Protein AF-A0A6J2YDY5-F1 (afdb_monomer_lite)

Sequence (127 aa):
MYTFRRIFCILPSILVIVFIGYIQGQGPLCKVNSEYKCNSTELQCPDTKPENSEGCKCYCLPGYWRDNCGNCVKECPCPPGKVWRQSNACLDQCKHEVCHLYVYRGCFCPIIQCWNGTTCILRNNTS

pLDDT: mean 76.48, std 16.67, range [42.25, 93.56]

Radius of gyration: 26.75 Å; chains: 1; bounding box: 49×34×92 Å

Structure (mmCIF, N/CA/C/O backbone):
data_AF-A0A6J2YDY5-F1
#
_entry.id   AF-A0A6J2YDY5-F1
#
loop_
_atom_site.group_PDB
_atom_site.id
_atom_site.type_symbol
_atom_site.label_atom_id
_atom_site.label_alt_id
_atom_site.label_comp_id
_atom_site.label_asym_id
_atom_site.label_entity_id
_atom_site.label_seq_id
_atom_site.pdbx_PDB_ins_code
_atom_site.Cartn_x
_atom_site.Cartn_y
_atom_site.Cartn_z
_atom_site.occupancy
_atom_site.B_iso_or_equiv
_atom_site.auth_seq_id
_atom_site.auth_comp_id
_atom_site.auth_asym_id
_atom_site.auth_atom_id
_atom_site.pdbx_PDB_model_num
ATOM 1 N N . MET A 1 1 ? -31.239 -16.149 68.374 1.00 42.72 1 MET A N 1
ATOM 2 C CA . MET A 1 1 ? -31.469 -16.601 66.981 1.00 42.72 1 MET A CA 1
ATOM 3 C C . MET A 1 1 ? -31.955 -15.430 66.120 1.00 42.72 1 MET A C 1
ATOM 5 O O . MET A 1 1 ? -33.141 -15.345 65.856 1.00 42.72 1 MET A O 1
ATOM 9 N N . TYR A 1 2 ? -31.086 -14.489 65.721 1.00 43.38 2 TYR A N 1
ATOM 10 C CA . TYR A 1 2 ? -31.513 -13.318 64.918 1.00 43.38 2 TYR A CA 1
ATOM 11 C C . TYR A 1 2 ? -30.445 -12.777 63.948 1.00 43.38 2 TYR A C 1
ATOM 13 O O . TYR A 1 2 ? -30.495 -11.621 63.551 1.00 43.38 2 TYR A O 1
ATOM 21 N N . THR A 1 3 ? -29.479 -13.596 63.527 1.00 43.28 3 THR A N 1
ATOM 22 C CA . THR A 1 3 ? -28.310 -13.085 62.780 1.00 43.28 3 THR A CA 1
ATOM 23 C C . THR A 1 3 ? -28.014 -13.774 61.451 1.00 43.28 3 THR A C 1
ATOM 25 O O . THR A 1 3 ? -27.128 -13.323 60.741 1.00 43.28 3 THR A O 1
ATOM 28 N N . PHE A 1 4 ? -28.780 -14.791 61.040 1.00 43.88 4 PHE A N 1
ATOM 29 C CA . PHE A 1 4 ? -28.533 -15.496 59.767 1.00 43.88 4 PHE A CA 1
ATOM 30 C C . PHE A 1 4 ? -29.491 -15.131 58.623 1.00 43.88 4 PHE A C 1
ATOM 32 O O . PHE A 1 4 ? -29.214 -15.420 57.463 1.00 43.88 4 PHE A O 1
ATOM 39 N N . ARG A 1 5 ? -30.609 -14.453 58.914 1.00 42.28 5 ARG A N 1
ATOM 40 C CA . ARG A 1 5 ? -31.691 -14.235 57.935 1.00 42.28 5 ARG A CA 1
ATOM 41 C C . ARG A 1 5 ? -31.518 -12.991 57.049 1.00 42.28 5 ARG A C 1
ATOM 43 O O . ARG A 1 5 ? -32.279 -12.828 56.106 1.00 42.28 5 ARG A O 1
ATOM 50 N N . ARG A 1 6 ? -30.540 -12.116 57.330 1.00 42.97 6 ARG A N 1
ATOM 51 C CA . ARG A 1 6 ? -30.294 -10.880 56.551 1.00 42.97 6 ARG A CA 1
ATOM 52 C C . ARG A 1 6 ? -29.246 -11.018 55.441 1.00 42.97 6 ARG A C 1
ATOM 54 O O . ARG A 1 6 ? -29.267 -10.222 54.513 1.00 42.97 6 ARG A O 1
ATOM 61 N N . ILE A 1 7 ? -28.366 -12.021 55.500 1.00 47.91 7 ILE A N 1
ATOM 62 C CA . ILE A 1 7 ? -27.267 -12.184 54.528 1.00 47.91 7 ILE A CA 1
ATOM 63 C C . ILE A 1 7 ? -27.784 -12.733 53.183 1.00 47.91 7 ILE A C 1
ATOM 65 O O . ILE A 1 7 ? -27.294 -12.351 52.124 1.00 47.91 7 ILE A O 1
ATOM 69 N N . PHE A 1 8 ? -28.842 -13.550 53.202 1.00 42.31 8 PHE A N 1
ATOM 70 C CA . PHE A 1 8 ? -29.389 -14.195 52.001 1.00 42.31 8 PHE A CA 1
ATOM 71 C C . PHE A 1 8 ? -30.157 -13.266 51.042 1.00 42.31 8 PHE A C 1
ATOM 73 O O . PHE A 1 8 ? -30.396 -13.655 49.903 1.00 42.31 8 PHE A O 1
ATOM 80 N N . CYS A 1 9 ? -30.507 -12.040 51.450 1.00 46.59 9 CYS A N 1
ATOM 81 C CA . CYS A 1 9 ? -31.227 -11.090 50.586 1.00 46.59 9 CYS A CA 1
ATOM 82 C C . CYS A 1 9 ? -30.316 -10.094 49.849 1.00 46.59 9 CYS A C 1
ATOM 84 O O . CYS A 1 9 ? -30.802 -9.361 48.994 1.00 46.59 9 CYS A O 1
ATOM 86 N N . ILE A 1 10 ? -29.016 -10.042 50.166 1.00 51.69 10 ILE A N 1
ATOM 87 C CA . ILE A 1 10 ? -28.076 -9.068 49.573 1.00 51.69 10 ILE A CA 1
ATOM 88 C C . ILE A 1 10 ? -27.328 -9.674 48.371 1.00 51.69 10 ILE A C 1
ATOM 90 O O . ILE A 1 10 ? -26.996 -8.964 47.423 1.00 51.69 10 ILE A O 1
ATOM 94 N N . LEU A 1 11 ? -27.124 -10.998 48.363 1.00 49.75 11 LEU A N 1
ATOM 95 C CA . LEU A 1 11 ? -26.468 -11.709 47.260 1.00 49.75 11 LEU A CA 1
ATOM 96 C C . LEU A 1 11 ? -27.141 -11.556 45.878 1.00 49.75 11 LEU A C 1
ATOM 98 O O . LEU A 1 11 ? -26.401 -11.345 44.915 1.00 49.75 11 LEU A O 1
ATOM 102 N N . PRO A 1 12 ? -28.482 -11.618 45.718 1.00 52.94 12 PRO A N 1
ATOM 103 C CA . PRO A 1 12 ? -29.076 -11.467 44.388 1.00 52.94 12 PRO A CA 1
ATOM 104 C C . PRO A 1 12 ? -28.927 -10.038 43.843 1.00 52.94 12 PRO A C 1
ATOM 106 O O . PRO A 1 12 ? -28.786 -9.858 42.638 1.00 52.94 12 PRO A O 1
ATOM 109 N N . SER A 1 13 ? -28.877 -9.024 44.711 1.00 51.75 13 SER A N 1
ATOM 110 C CA . SER A 1 13 ? -28.757 -7.618 44.305 1.00 51.75 13 SER A CA 1
ATOM 111 C C . SER A 1 13 ? -27.361 -7.262 43.785 1.00 51.75 13 SER A C 1
ATOM 113 O O . SER A 1 13 ? -27.239 -6.468 42.856 1.00 51.75 13 SER A O 1
ATOM 115 N N . ILE A 1 14 ? -26.303 -7.869 44.336 1.00 54.41 14 ILE A N 1
ATOM 116 C CA . ILE A 1 14 ? -24.923 -7.648 43.869 1.00 54.41 14 ILE A CA 1
ATOM 117 C C . ILE A 1 14 ? -24.716 -8.281 42.490 1.00 54.41 14 ILE A C 1
ATOM 119 O O . ILE A 1 14 ? -24.113 -7.658 41.618 1.00 54.41 14 ILE A O 1
ATOM 123 N N . LEU A 1 15 ? -25.268 -9.478 42.260 1.00 51.31 15 LEU A N 1
ATOM 124 C CA . LEU A 1 15 ? -25.215 -10.125 40.947 1.00 51.31 15 LEU A CA 1
ATOM 125 C C . LEU A 1 15 ? -25.884 -9.261 39.871 1.00 51.31 15 LEU A C 1
ATOM 127 O O . LEU A 1 15 ? -25.314 -9.088 38.799 1.00 51.31 15 LEU A O 1
ATOM 131 N N . VAL A 1 16 ? -27.027 -8.637 40.166 1.00 54.09 16 VAL A N 1
ATOM 132 C CA . VAL A 1 16 ? -27.711 -7.748 39.211 1.00 54.09 16 VAL A CA 1
ATOM 133 C C . VAL A 1 16 ? -26.866 -6.513 38.862 1.00 54.09 16 VAL A C 1
ATOM 135 O O . VAL A 1 16 ? -26.800 -6.146 37.693 1.00 54.09 16 VAL A O 1
ATOM 138 N N . ILE A 1 17 ? -26.157 -5.905 39.819 1.00 54.44 17 ILE A N 1
ATOM 139 C CA . ILE A 1 17 ? -25.296 -4.735 39.546 1.00 54.44 17 ILE A CA 1
ATOM 140 C C . ILE A 1 17 ? -24.076 -5.127 38.696 1.00 54.44 17 ILE A C 1
ATOM 142 O O . ILE A 1 17 ? -23.714 -4.397 37.773 1.00 54.44 17 ILE A O 1
ATOM 146 N N . VAL A 1 18 ? -23.477 -6.295 38.953 1.00 51.94 18 VAL A N 1
ATOM 147 C CA . VAL A 1 18 ? -22.360 -6.814 38.142 1.00 51.94 18 VAL A CA 1
ATOM 148 C C . VAL A 1 18 ? -22.819 -7.132 36.714 1.00 51.94 18 VAL A C 1
ATOM 150 O O . VAL A 1 18 ? -22.104 -6.823 35.763 1.00 51.94 18 VAL A O 1
ATOM 153 N N . PHE A 1 19 ? -24.031 -7.670 36.541 1.00 48.94 19 PHE A N 1
ATOM 154 C CA . PHE A 1 19 ? -24.603 -7.912 35.214 1.00 48.94 19 PHE A CA 1
ATOM 155 C C . PHE A 1 19 ? -24.945 -6.611 34.471 1.00 48.94 19 PHE A C 1
ATOM 157 O O . PHE A 1 19 ? -24.640 -6.506 33.286 1.00 48.94 19 PHE A O 1
ATOM 164 N N . ILE A 1 20 ? -25.507 -5.593 35.134 1.00 51.56 20 ILE A N 1
ATOM 165 C CA . ILE A 1 20 ? -25.811 -4.300 34.487 1.00 51.56 20 ILE A CA 1
ATOM 166 C C . ILE A 1 20 ? -24.518 -3.575 34.073 1.00 51.56 20 ILE A C 1
ATOM 168 O O . ILE A 1 20 ? -24.450 -3.045 32.964 1.00 51.56 20 ILE A O 1
ATOM 172 N N . GLY A 1 21 ? -23.467 -3.628 34.901 1.00 46.47 21 GLY A N 1
ATOM 173 C CA . GLY A 1 21 ? -22.151 -3.073 34.563 1.00 46.47 21 GLY A CA 1
ATOM 174 C C . GLY A 1 21 ? -21.452 -3.783 33.396 1.00 46.47 21 GLY A C 1
ATOM 175 O O . GLY A 1 21 ? -20.666 -3.156 32.695 1.00 46.47 21 GLY A O 1
ATOM 176 N N . TYR A 1 22 ? -21.763 -5.061 33.142 1.00 47.91 22 TYR A N 1
ATOM 177 C CA . TYR A 1 22 ? -21.216 -5.810 32.001 1.00 47.91 22 TYR A CA 1
ATOM 178 C C . TYR A 1 22 ? -21.938 -5.498 30.677 1.00 47.91 22 TYR A C 1
ATOM 180 O O . TYR A 1 22 ? -21.336 -5.579 29.610 1.00 47.91 22 TYR A O 1
ATOM 188 N N . ILE A 1 23 ? -23.220 -5.116 30.728 1.00 48.41 23 ILE A N 1
ATOM 189 C CA . ILE A 1 23 ? -24.008 -4.744 29.537 1.00 48.41 23 ILE A CA 1
ATOM 190 C C . ILE A 1 23 ? -23.793 -3.272 29.138 1.00 48.41 23 ILE A C 1
ATOM 192 O O . ILE A 1 23 ? -24.036 -2.893 27.992 1.00 48.41 23 ILE A O 1
ATOM 196 N N . GLN A 1 24 ? -23.296 -2.429 30.046 1.00 42.25 24 GLN A N 1
ATOM 197 C CA . GLN A 1 24 ? -22.989 -1.029 29.758 1.00 42.25 24 GLN A CA 1
ATOM 198 C C . GLN A 1 24 ? -21.523 -0.842 29.339 1.00 42.25 24 GLN A C 1
ATOM 200 O O . GLN A 1 24 ? -20.667 -0.533 30.160 1.00 42.25 24 GLN A O 1
ATOM 205 N N . GLY A 1 25 ? -21.251 -0.918 28.032 1.00 42.81 25 GLY A N 1
ATOM 206 C CA . GLY A 1 25 ? -20.212 -0.050 27.461 1.00 42.81 25 GLY A CA 1
ATOM 207 C C . GLY A 1 25 ? -19.094 -0.686 26.643 1.00 42.81 25 GLY A C 1
ATOM 208 O O . GLY A 1 25 ? -18.073 -0.032 26.446 1.00 42.81 25 GLY A O 1
ATOM 209 N N . GLN A 1 26 ? -19.264 -1.880 26.074 1.00 43.97 26 GLN A N 1
ATOM 210 C CA . GLN A 1 26 ? -18.548 -2.156 24.826 1.00 43.97 26 GLN A CA 1
ATOM 211 C C . GLN A 1 26 ? -19.255 -1.372 23.717 1.00 43.97 26 GLN A C 1
ATOM 213 O O . GLN A 1 26 ? -20.180 -1.860 23.072 1.00 43.97 26 GLN A O 1
ATOM 218 N N . GLY A 1 27 ? -18.840 -0.113 23.523 1.00 49.38 27 GLY A N 1
ATOM 219 C CA . GLY A 1 27 ? -19.089 0.596 22.266 1.00 49.38 27 GLY A CA 1
ATOM 220 C C . GLY A 1 27 ? -18.657 -0.278 21.078 1.00 49.38 27 GLY A C 1
ATOM 221 O O . GLY A 1 27 ? -17.934 -1.256 21.292 1.00 49.38 27 GLY A O 1
ATOM 222 N N . PRO A 1 28 ? -19.093 0.022 19.838 1.00 56.66 28 PRO A N 1
ATOM 223 C CA . PRO A 1 28 ? -18.738 -0.791 18.677 1.00 56.66 28 PRO A CA 1
ATOM 224 C C . PRO A 1 28 ? -17.232 -1.047 18.699 1.00 56.66 28 PRO A C 1
ATOM 226 O O . PRO A 1 28 ? -16.441 -0.104 18.669 1.00 56.66 28 PRO A O 1
ATOM 229 N N . LEU A 1 29 ? -16.850 -2.318 18.864 1.00 69.19 29 LEU A N 1
ATOM 230 C CA . LEU A 1 29 ? -15.458 -2.727 19.004 1.00 69.19 29 LEU A CA 1
ATOM 231 C C . LEU A 1 29 ? -14.786 -2.543 17.651 1.00 69.19 29 LEU A C 1
ATOM 233 O O . LEU A 1 29 ? -14.729 -3.440 16.811 1.00 69.19 29 LEU A O 1
ATOM 237 N N . CYS A 1 30 ? -14.326 -1.321 17.427 1.00 76.12 30 CYS A N 1
ATOM 238 C CA . CYS A 1 30 ? -13.479 -0.990 16.313 1.00 76.12 30 CYS A CA 1
ATOM 239 C C . CYS A 1 30 ? -12.203 -1.833 16.402 1.00 76.12 30 CYS A C 1
ATOM 241 O O . CYS A 1 30 ? -11.680 -2.103 17.486 1.00 76.12 30 CYS A O 1
ATOM 243 N N . LYS A 1 31 ? -11.719 -2.293 15.245 1.00 81.25 31 LYS A N 1
ATOM 244 C CA . LYS A 1 31 ? -10.466 -3.045 15.157 1.00 81.25 31 LYS A CA 1
ATOM 245 C C . LYS A 1 31 ? -9.301 -2.202 15.693 1.00 81.25 31 LYS A C 1
ATOM 247 O O . LYS A 1 31 ? -9.378 -0.976 15.788 1.00 81.25 31 LYS A O 1
ATOM 252 N N . VAL A 1 32 ? -8.188 -2.858 16.002 1.00 84.19 32 VAL A N 1
ATOM 253 C CA . VAL A 1 32 ? -6.949 -2.179 16.405 1.00 84.19 32 VAL A CA 1
ATOM 254 C C . VAL A 1 32 ? -6.588 -1.077 15.396 1.00 84.19 32 VAL A C 1
ATOM 256 O O . VAL A 1 32 ? -6.717 -1.269 14.187 1.00 84.19 32 VAL A O 1
ATOM 259 N N . ASN A 1 33 ? -6.151 0.078 15.906 1.00 84.94 33 ASN A N 1
ATOM 260 C CA . ASN A 1 33 ? -5.835 1.292 15.140 1.00 84.94 33 ASN A CA 1
ATOM 261 C C . ASN A 1 33 ? -7.019 1.920 14.385 1.00 84.94 33 ASN A C 1
ATOM 263 O O . ASN A 1 33 ? -6.807 2.642 13.409 1.00 84.94 33 ASN A O 1
ATOM 267 N N . SER A 1 34 ? -8.250 1.679 14.839 1.00 86.44 34 SER A N 1
ATOM 268 C CA . SER A 1 34 ? -9.434 2.389 14.357 1.00 86.44 34 SER A CA 1
ATOM 269 C C . SER A 1 34 ? -10.223 3.038 15.488 1.00 86.44 34 SER A C 1
ATOM 271 O O . SER A 1 34 ? -10.186 2.600 16.636 1.00 86.44 34 SER A O 1
ATOM 273 N N . GLU A 1 35 ? -10.931 4.104 15.146 1.00 87.06 35 GLU A N 1
ATOM 274 C CA . GLU A 1 35 ? -11.763 4.909 16.029 1.00 87.06 35 GLU A CA 1
ATOM 275 C C . GLU A 1 35 ? -13.160 5.065 15.425 1.00 87.06 35 GLU A C 1
ATOM 277 O O . GLU A 1 35 ? -13.327 5.193 14.211 1.00 87.06 35 GLU A O 1
ATOM 282 N N . TYR A 1 36 ? -14.191 5.040 16.267 1.00 84.25 36 TYR A N 1
ATOM 283 C CA . TYR A 1 36 ? -15.557 5.250 15.806 1.00 84.25 36 TYR A CA 1
ATOM 284 C C . TYR A 1 36 ? -15.790 6.741 15.562 1.00 84.25 36 TYR A C 1
ATOM 286 O O . TYR A 1 36 ? -15.722 7.547 16.492 1.00 84.25 36 TYR A O 1
ATOM 294 N N . LYS A 1 37 ? -16.060 7.111 14.311 1.00 85.19 37 LYS A N 1
ATOM 295 C CA . LYS A 1 37 ? -16.354 8.490 13.902 1.00 85.19 37 LYS A CA 1
ATOM 296 C C . LYS A 1 37 ? -17.562 8.507 12.972 1.00 85.19 37 LYS A C 1
ATOM 298 O O . LYS A 1 37 ? -17.978 7.474 12.457 1.00 85.19 37 LYS A O 1
ATOM 303 N N . CYS A 1 38 ? -18.133 9.685 12.763 1.00 84.50 38 CYS A N 1
ATOM 304 C CA . CYS A 1 38 ? -19.188 9.924 11.782 1.00 84.50 38 CYS A CA 1
ATOM 305 C C . CYS A 1 38 ? -18.682 10.935 10.761 1.00 84.50 38 CYS A C 1
ATOM 307 O O . CYS A 1 38 ? -18.004 11.885 11.152 1.00 84.50 38 CYS A O 1
ATOM 309 N N . ASN A 1 39 ? -19.019 10.740 9.484 1.00 82.00 39 ASN A N 1
ATOM 310 C CA . ASN A 1 39 ? -18.673 11.664 8.397 1.00 82.00 39 ASN A CA 1
ATOM 311 C C . ASN A 1 39 ? -17.170 11.987 8.352 1.00 82.00 39 ASN A C 1
ATOM 313 O O . ASN A 1 39 ? -16.768 13.150 8.381 1.00 82.00 39 ASN A O 1
ATOM 317 N N . SER A 1 40 ? -16.336 10.946 8.339 1.00 80.38 40 SER A N 1
ATOM 318 C CA . SER A 1 40 ? -14.886 11.098 8.240 1.00 80.38 40 SER A CA 1
ATOM 319 C C . SER A 1 40 ? -14.376 10.585 6.896 1.00 80.38 40 SER A C 1
ATOM 321 O O . SER A 1 40 ? -15.073 9.875 6.171 1.00 80.38 40 SER A O 1
ATOM 323 N N . THR A 1 41 ? -13.154 10.976 6.560 1.00 81.94 41 THR A N 1
ATOM 324 C CA . THR A 1 41 ? -12.463 10.549 5.347 1.00 81.94 41 THR A CA 1
ATOM 325 C C . THR A 1 41 ? -11.352 9.600 5.753 1.00 81.94 41 THR A C 1
ATOM 327 O O . THR A 1 41 ? -10.577 9.901 6.660 1.00 81.94 41 THR A O 1
ATOM 330 N N . GLU A 1 42 ? -11.248 8.467 5.073 1.00 83.88 42 GLU A N 1
ATOM 331 C CA . GLU A 1 42 ? -10.214 7.471 5.339 1.00 83.88 42 GLU A CA 1
ATOM 332 C C . GLU A 1 42 ? -9.410 7.168 4.087 1.00 83.88 42 GLU A C 1
ATOM 334 O O . GLU A 1 42 ? -9.942 7.154 2.982 1.00 83.88 42 GLU A O 1
ATOM 339 N N . LEU A 1 43 ? -8.115 6.920 4.260 1.00 84.56 43 LEU A N 1
ATOM 340 C CA . L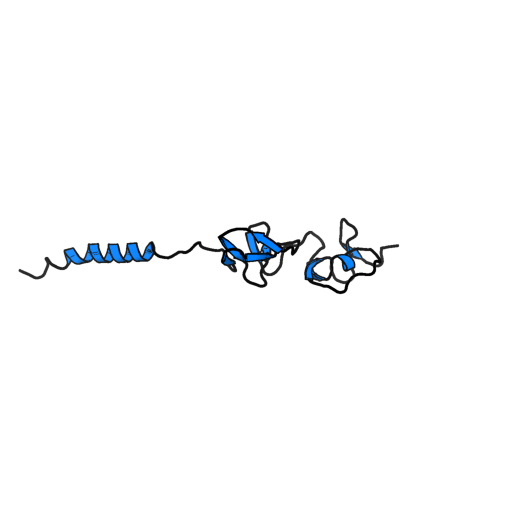EU A 1 43 ? -7.242 6.522 3.166 1.00 84.56 43 LEU A CA 1
ATOM 341 C C . LEU A 1 43 ? -7.270 5.000 3.006 1.00 84.56 43 LEU A C 1
ATOM 343 O O . LEU A 1 43 ? -7.066 4.261 3.973 1.00 84.56 43 LEU A O 1
ATOM 347 N N . GLN A 1 44 ? -7.477 4.540 1.776 1.00 85.12 44 GLN A N 1
ATOM 348 C CA . GLN A 1 44 ? -7.453 3.117 1.447 1.00 85.12 44 GLN A CA 1
ATOM 349 C C . GLN A 1 44 ? -6.089 2.663 0.904 1.00 85.12 44 GLN A C 1
ATOM 351 O O . GLN A 1 44 ? -5.296 3.457 0.402 1.00 85.12 44 GLN A O 1
ATOM 356 N N . CYS A 1 45 ? -5.805 1.374 1.046 1.00 83.75 45 CYS A N 1
ATOM 357 C CA . CYS A 1 45 ? -4.740 0.666 0.342 1.00 83.75 45 CYS A CA 1
ATOM 358 C C . CYS A 1 45 ? -5.283 0.025 -0.948 1.00 83.75 45 CYS A C 1
ATOM 360 O O . CYS A 1 45 ? -6.460 -0.323 -0.986 1.00 83.75 45 CYS A O 1
ATOM 362 N N . PRO A 1 46 ? -4.432 -0.289 -1.944 1.00 71.44 46 PRO A N 1
ATOM 363 C CA . PRO A 1 46 ? -3.071 0.218 -2.171 1.00 71.44 46 PRO A CA 1
ATOM 364 C C . PRO A 1 46 ? -3.065 1.606 -2.834 1.00 71.44 46 PRO A C 1
ATOM 366 O O . PRO A 1 46 ? -2.051 2.308 -2.812 1.00 71.44 46 PRO A O 1
ATOM 369 N N . ASP A 1 47 ? -4.199 1.991 -3.411 1.00 65.50 47 ASP A N 1
ATOM 370 C CA . ASP A 1 47 ? -4.447 3.292 -3.999 1.00 65.50 47 ASP A CA 1
ATOM 371 C C . ASP A 1 47 ? -4.874 4.212 -2.860 1.00 65.50 47 ASP A C 1
ATOM 373 O O . ASP A 1 47 ? -5.995 4.096 -2.377 1.00 65.50 47 ASP A O 1
ATOM 377 N N . THR A 1 48 ? -3.988 5.094 -2.388 1.00 69.81 48 THR A N 1
ATOM 378 C CA . THR A 1 48 ? -4.238 6.064 -1.299 1.00 69.81 48 THR A CA 1
ATOM 379 C C . THR A 1 48 ? -5.234 7.147 -1.679 1.00 69.81 48 THR A C 1
ATOM 381 O O . THR A 1 48 ? -4.985 8.347 -1.552 1.00 69.81 48 THR A O 1
ATOM 384 N N . LYS A 1 49 ? -6.374 6.715 -2.190 1.00 77.31 49 LYS A N 1
ATOM 385 C CA . LYS A 1 49 ? -7.525 7.522 -2.474 1.00 77.31 49 LYS A CA 1
ATOM 386 C C . LYS A 1 49 ? -8.301 7.675 -1.166 1.00 77.31 49 LYS A C 1
ATOM 388 O O . LYS A 1 49 ? -8.579 6.673 -0.502 1.00 77.31 49 LYS A O 1
ATOM 393 N N . PRO A 1 50 ? -8.639 8.911 -0.780 1.00 78.75 50 PRO A N 1
ATOM 394 C CA . PRO A 1 50 ? -9.586 9.126 0.294 1.00 78.75 50 PRO A CA 1
ATOM 395 C C . PRO A 1 50 ? -10.956 8.567 -0.108 1.00 78.75 50 PRO A C 1
ATOM 397 O O . PRO A 1 50 ? -11.477 8.892 -1.177 1.00 78.75 50 PRO A O 1
ATOM 400 N N . GLU A 1 51 ? -11.544 7.741 0.749 1.00 79.31 51 GLU A N 1
ATOM 401 C CA . GLU A 1 51 ? -12.947 7.355 0.675 1.00 79.31 51 GLU A CA 1
ATOM 402 C C . GLU A 1 51 ? -13.740 8.205 1.670 1.00 79.31 51 GLU A C 1
ATOM 404 O O . GLU A 1 51 ? -13.434 8.242 2.865 1.00 79.31 51 GLU A O 1
ATOM 409 N N . ASN A 1 52 ? -14.778 8.873 1.166 1.00 75.38 52 ASN A N 1
ATOM 410 C CA . ASN A 1 52 ? -15.798 9.491 2.000 1.00 75.38 52 ASN A CA 1
ATOM 411 C C . ASN A 1 52 ? -16.928 8.484 2.178 1.00 75.38 52 ASN A C 1
ATOM 413 O O . ASN A 1 52 ? -17.517 8.034 1.197 1.00 75.38 52 ASN A O 1
ATOM 417 N N . SER A 1 53 ? -17.236 8.137 3.422 1.00 68.00 53 SER A N 1
ATOM 418 C CA . SER A 1 53 ? -18.414 7.335 3.733 1.00 68.00 53 SER A CA 1
ATOM 419 C C . SER A 1 53 ? -19.412 8.182 4.497 1.00 68.00 53 SER A C 1
ATOM 421 O O . SER A 1 53 ? -19.086 8.782 5.520 1.00 68.00 53 SER A O 1
ATOM 423 N N . GLU A 1 54 ? -20.636 8.225 3.987 1.00 71.50 54 GLU A N 1
ATOM 424 C CA . GLU A 1 54 ? -21.758 8.833 4.688 1.00 71.50 54 GLU A CA 1
ATOM 425 C C . GLU A 1 54 ? -22.184 7.888 5.816 1.00 71.50 54 GLU A C 1
ATOM 427 O O . GLU A 1 54 ? -22.463 6.709 5.588 1.00 71.50 54 GLU A O 1
ATOM 432 N N . GLY A 1 55 ? -22.171 8.389 7.052 1.00 75.19 55 GLY A N 1
ATOM 433 C CA . GLY A 1 55 ? -22.542 7.617 8.235 1.00 75.19 55 GLY A CA 1
ATOM 434 C C . GLY A 1 55 ? -21.417 7.386 9.244 1.00 75.19 55 GLY A C 1
ATOM 435 O O . GLY A 1 55 ? -20.256 7.784 9.079 1.00 75.19 55 GLY A O 1
ATOM 436 N N . CYS A 1 56 ? -21.809 6.762 10.353 1.00 81.56 56 CYS A N 1
ATOM 437 C CA . CYS A 1 56 ? -20.925 6.444 11.462 1.00 81.56 56 CYS A CA 1
ATOM 438 C C . CYS A 1 56 ? -20.352 5.036 11.297 1.00 81.56 56 CYS A C 1
ATOM 440 O O . CYS A 1 56 ? -21.098 4.060 11.243 1.00 81.56 56 CYS A O 1
ATOM 442 N N . LYS A 1 57 ? -19.025 4.932 11.215 1.00 85.81 57 LYS A N 1
ATOM 443 C CA . LYS A 1 57 ? -18.299 3.658 11.134 1.00 85.81 57 LYS A CA 1
ATOM 444 C C . LYS A 1 57 ? -16.983 3.757 11.903 1.00 85.81 57 LYS A C 1
ATOM 446 O O . LYS A 1 57 ? -16.604 4.819 12.391 1.00 85.81 57 LYS A O 1
ATOM 451 N N . CYS A 1 58 ? -16.279 2.641 12.025 1.00 85.75 58 CYS A N 1
ATOM 452 C CA . CYS A 1 58 ? -14.903 2.646 12.508 1.00 85.75 58 CYS A CA 1
ATOM 453 C C . CYS A 1 58 ? -13.981 3.115 11.382 1.00 85.75 58 CYS A C 1
ATOM 455 O O . CYS A 1 58 ? -13.922 2.453 10.346 1.00 85.75 58 CYS A O 1
ATOM 457 N N . TYR A 1 59 ? -13.267 4.214 11.592 1.00 87.25 59 TYR A N 1
ATOM 458 C CA . TYR A 1 59 ? -12.278 4.791 10.681 1.00 87.25 59 TYR A CA 1
ATOM 459 C C . TYR A 1 59 ? -10.870 4.505 11.204 1.00 87.25 59 TYR A C 1
ATOM 461 O O . TYR A 1 59 ? -10.659 4.489 12.413 1.00 87.25 59 TYR A O 1
ATOM 469 N N . CYS A 1 60 ? -9.899 4.270 10.329 1.00 89.00 60 CYS A N 1
ATOM 470 C CA . CYS A 1 60 ? -8.505 4.149 10.725 1.00 89.00 60 CYS A CA 1
ATOM 471 C C . CYS A 1 60 ? -8.005 5.457 11.336 1.00 89.00 60 CYS A C 1
ATOM 473 O O . CYS A 1 60 ? -8.357 6.551 10.892 1.00 89.00 60 CYS A O 1
ATOM 475 N N . LEU A 1 61 ? -7.158 5.326 12.356 1.00 88.38 61 LEU A N 1
ATOM 476 C CA . LEU A 1 61 ? -6.482 6.463 12.964 1.00 88.38 61 LEU A CA 1
ATOM 477 C C . LEU A 1 61 ? -5.645 7.226 11.918 1.00 88.38 61 LEU A C 1
ATOM 479 O O . LEU A 1 61 ? -5.179 6.634 10.940 1.00 88.38 61 LEU A O 1
ATOM 483 N N . PRO A 1 62 ? -5.373 8.524 12.138 1.00 84.12 62 PRO A N 1
ATOM 484 C CA . PRO A 1 62 ? -4.506 9.300 11.260 1.00 84.12 62 PRO A CA 1
ATOM 485 C C . PRO A 1 62 ? -3.142 8.623 11.063 1.00 84.12 62 PRO A C 1
ATOM 487 O O . PRO A 1 62 ? -2.474 8.250 12.028 1.00 84.12 62 PRO A O 1
ATOM 490 N N . GLY A 1 63 ? -2.718 8.472 9.806 1.00 84.81 63 GLY A N 1
ATOM 491 C CA . GLY A 1 63 ? -1.468 7.787 9.461 1.00 84.81 63 GLY A CA 1
ATOM 492 C C . GLY A 1 63 ? -1.567 6.258 9.401 1.00 84.81 63 GLY A C 1
ATOM 493 O O . GLY A 1 63 ? -0.533 5.604 9.274 1.00 84.81 63 GLY A O 1
ATOM 494 N N . TYR A 1 64 ? -2.778 5.704 9.478 1.00 88.19 64 TYR A N 1
ATOM 495 C CA . TYR A 1 64 ? -3.093 4.327 9.108 1.00 88.19 64 TYR A CA 1
ATOM 496 C C . TYR A 1 64 ? -3.966 4.305 7.852 1.00 88.19 64 TYR A C 1
ATOM 498 O O . TYR A 1 64 ? -4.702 5.249 7.565 1.00 88.19 64 TYR A O 1
ATOM 506 N N . TRP A 1 65 ? -3.878 3.203 7.119 1.00 89.25 65 TRP A N 1
ATOM 507 C CA . TRP A 1 65 ? -4.616 2.953 5.889 1.00 89.25 65 TRP A CA 1
ATOM 508 C C . TRP A 1 65 ? -5.441 1.686 6.033 1.00 89.25 65 TRP A C 1
ATOM 510 O O . TRP A 1 65 ? -5.010 0.731 6.686 1.00 89.25 65 TRP A O 1
ATOM 520 N N . ARG A 1 66 ? -6.616 1.666 5.409 1.00 89.00 66 ARG A N 1
ATOM 521 C CA . ARG A 1 66 ? -7.470 0.481 5.396 1.00 89.00 66 ARG A CA 1
ATOM 522 C C . ARG A 1 66 ? -7.016 -0.490 4.311 1.00 89.00 66 ARG A C 1
ATOM 524 O O . ARG A 1 66 ? -7.006 -0.132 3.135 1.00 89.00 66 ARG A O 1
ATOM 531 N N . ASP A 1 67 ? -6.666 -1.712 4.702 1.00 87.69 67 ASP A N 1
ATOM 532 C CA . ASP A 1 67 ? -6.407 -2.807 3.765 1.00 87.69 67 ASP A CA 1
ATOM 533 C C . ASP A 1 67 ? -7.717 -3.403 3.203 1.00 87.69 67 ASP A C 1
ATOM 535 O O . ASP A 1 67 ? -8.815 -3.150 3.707 1.00 87.69 67 ASP A O 1
ATOM 539 N N . ASN A 1 68 ? -7.607 -4.252 2.178 1.00 82.75 68 ASN A N 1
ATOM 540 C CA . ASN A 1 68 ? -8.760 -4.937 1.575 1.00 82.75 68 ASN A CA 1
ATOM 541 C C . ASN A 1 68 ? -9.486 -5.888 2.549 1.00 82.75 68 ASN A C 1
ATOM 543 O O . ASN A 1 68 ? -10.632 -6.260 2.314 1.00 82.75 68 ASN A O 1
ATOM 547 N N . CYS A 1 69 ? -8.836 -6.277 3.649 1.00 82.88 69 CYS A N 1
ATOM 548 C CA . CYS A 1 69 ? -9.404 -7.099 4.720 1.00 82.88 69 CYS A CA 1
ATOM 549 C C . CYS A 1 69 ? -10.094 -6.245 5.810 1.00 82.88 69 CYS A C 1
ATOM 551 O O . CYS A 1 69 ? -10.578 -6.766 6.825 1.00 82.88 69 CYS A O 1
ATOM 553 N N . GLY A 1 70 ? -10.138 -4.922 5.627 1.00 83.44 70 GLY A N 1
ATOM 554 C CA . GLY A 1 70 ? -10.722 -3.964 6.555 1.00 83.44 70 GLY A CA 1
ATOM 555 C C . GLY A 1 70 ? -9.915 -3.762 7.840 1.00 83.44 70 GLY A C 1
ATOM 556 O O . GLY A 1 70 ? -10.514 -3.413 8.857 1.00 83.44 70 GLY A O 1
ATOM 557 N N . ASN A 1 71 ? -8.613 -4.036 7.843 1.00 87.31 71 ASN A N 1
ATOM 558 C CA . ASN A 1 71 ? -7.686 -3.750 8.937 1.00 87.31 71 ASN A CA 1
ATOM 559 C C . ASN A 1 71 ? -6.954 -2.427 8.697 1.00 87.31 71 ASN A C 1
ATOM 561 O O . ASN A 1 71 ? -6.671 -2.053 7.562 1.00 87.31 71 ASN A O 1
ATOM 565 N N . CYS A 1 72 ? -6.599 -1.753 9.786 1.00 89.38 72 CYS A N 1
ATOM 566 C CA . CYS A 1 72 ? -5.832 -0.517 9.747 1.00 89.38 72 CYS A CA 1
ATOM 567 C C . CYS A 1 72 ? -4.340 -0.817 9.858 1.00 89.38 72 CYS A C 1
ATOM 569 O O . CYS A 1 72 ? -3.842 -1.196 10.923 1.00 89.38 72 CYS A O 1
ATOM 571 N N . VAL A 1 73 ? -3.626 -0.640 8.751 1.00 89.69 73 VAL A N 1
ATOM 572 C CA . VAL A 1 73 ? -2.198 -0.937 8.619 1.00 89.69 73 VAL A CA 1
ATOM 573 C C . VAL A 1 73 ? -1.397 0.342 8.417 1.00 89.69 73 VAL A C 1
ATOM 575 O O . VAL A 1 73 ? -1.888 1.322 7.867 1.00 89.69 73 VAL A O 1
ATOM 578 N N . LYS A 1 74 ? -0.146 0.350 8.881 1.00 86.81 74 LYS A N 1
ATOM 579 C CA . LYS A 1 74 ? 0.790 1.468 8.663 1.00 86.81 74 LYS A CA 1
ATOM 580 C C . LYS A 1 74 ? 1.488 1.377 7.300 1.00 86.81 74 LYS A C 1
ATOM 582 O O . LYS A 1 74 ? 1.952 2.375 6.747 1.00 86.81 74 LYS A O 1
ATOM 587 N N . GLU A 1 75 ? 1.573 0.166 6.763 1.00 88.06 75 GLU A N 1
ATOM 588 C CA . GLU A 1 75 ? 2.159 -0.126 5.463 1.00 88.06 75 GLU A CA 1
ATOM 589 C C . GLU A 1 75 ? 1.205 -1.032 4.702 1.00 88.06 75 GLU A C 1
ATOM 591 O O . GLU A 1 75 ? 0.797 -2.075 5.213 1.00 88.06 75 GLU A O 1
ATOM 596 N N . CYS A 1 76 ? 0.801 -0.601 3.510 1.00 86.44 76 CYS A N 1
ATOM 597 C CA . CYS A 1 76 ? -0.128 -1.373 2.706 1.00 86.44 76 CYS A CA 1
ATOM 598 C C . CYS A 1 76 ? 0.592 -2.533 2.015 1.00 86.44 76 CYS A C 1
ATOM 600 O O . CYS A 1 76 ?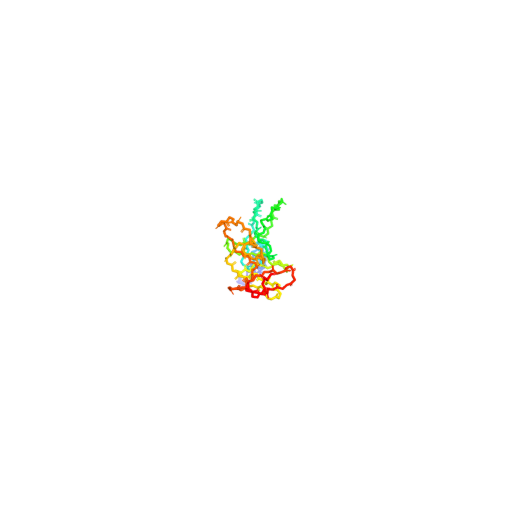 1.718 -2.357 1.535 1.00 86.44 76 CYS A O 1
ATOM 602 N N . PRO A 1 77 ? -0.067 -3.694 1.882 1.00 86.38 77 PRO A N 1
ATOM 603 C CA . PRO A 1 77 ? 0.416 -4.744 1.004 1.00 86.38 77 PRO A CA 1
ATOM 604 C C . PRO A 1 77 ? 0.396 -4.231 -0.440 1.00 86.38 77 PRO A C 1
ATOM 606 O O . PRO A 1 77 ? -0.640 -3.797 -0.945 1.00 86.38 77 PRO A O 1
ATOM 609 N N . CYS A 1 78 ? 1.553 -4.263 -1.093 1.00 88.00 78 CYS A N 1
ATOM 610 C CA . CYS A 1 78 ? 1.700 -3.819 -2.472 1.00 88.00 78 CYS A CA 1
ATOM 611 C C . CYS A 1 78 ? 1.676 -4.992 -3.453 1.00 88.00 78 CYS A C 1
ATOM 613 O O . CYS A 1 78 ? 2.053 -6.109 -3.087 1.00 88.00 78 CYS A O 1
ATOM 615 N N . PRO A 1 79 ? 1.254 -4.754 -4.710 1.00 86.25 79 PRO A N 1
ATOM 616 C CA . PRO A 1 79 ? 1.354 -5.763 -5.752 1.00 86.25 79 PRO A CA 1
ATOM 617 C C . PRO A 1 79 ? 2.818 -6.188 -5.965 1.00 86.25 79 PRO A C 1
ATOM 619 O O . PRO A 1 79 ? 3.735 -5.419 -5.649 1.00 86.25 79 PRO A O 1
ATOM 622 N N . PRO A 1 80 ? 3.055 -7.389 -6.525 1.00 86.12 80 PRO A N 1
ATOM 623 C CA . PRO A 1 80 ? 4.399 -7.915 -6.730 1.00 86.12 80 PRO A CA 1
ATOM 624 C C . PRO A 1 80 ? 5.301 -6.922 -7.465 1.00 86.12 80 PRO A C 1
ATOM 626 O O . PRO A 1 80 ? 4.925 -6.354 -8.490 1.00 86.12 80 PRO A O 1
ATOM 629 N N . GLY A 1 81 ? 6.501 -6.711 -6.929 1.00 87.50 81 GLY A N 1
ATOM 630 C CA . GLY A 1 81 ? 7.479 -5.781 -7.489 1.00 87.50 81 GLY A CA 1
ATOM 631 C C . GLY A 1 81 ? 7.298 -4.322 -7.069 1.00 87.50 81 GLY A C 1
ATOM 632 O O . GLY A 1 81 ? 8.227 -3.553 -7.283 1.00 87.50 81 GLY A O 1
ATOM 633 N N . LYS A 1 82 ? 6.186 -3.931 -6.430 1.00 91.94 82 LYS A N 1
ATOM 634 C CA . LYS A 1 82 ? 6.023 -2.600 -5.822 1.00 91.94 82 LYS A CA 1
ATOM 635 C C . LYS A 1 82 ? 6.265 -2.637 -4.313 1.00 91.94 82 LYS A C 1
ATOM 637 O O . LYS A 1 82 ? 6.074 -3.655 -3.655 1.00 91.94 82 LYS A O 1
ATOM 642 N N . VAL A 1 83 ? 6.659 -1.495 -3.764 1.00 92.00 83 VAL A N 1
ATOM 643 C CA . VAL A 1 83 ? 6.933 -1.278 -2.342 1.00 92.00 83 VAL A CA 1
ATOM 644 C C . VAL A 1 83 ? 6.140 -0.083 -1.825 1.00 92.00 83 VAL A C 1
ATOM 646 O O . VAL A 1 83 ? 5.884 0.877 -2.558 1.00 92.00 83 VAL A O 1
ATOM 649 N N . TRP A 1 84 ? 5.760 -0.133 -0.549 1.00 91.38 84 TRP A N 1
ATOM 650 C CA . TRP A 1 84 ? 5.072 0.969 0.111 1.00 91.38 84 TRP A CA 1
ATOM 651 C C . TRP A 1 84 ? 6.060 2.091 0.417 1.00 91.38 84 TRP A C 1
ATOM 653 O O . TRP A 1 84 ? 6.935 1.953 1.272 1.00 91.38 84 TRP A O 1
ATOM 663 N N . ARG A 1 85 ? 5.953 3.212 -0.295 1.00 90.69 85 ARG A N 1
ATOM 664 C CA . ARG A 1 85 ? 6.886 4.337 -0.151 1.00 90.69 85 ARG A CA 1
ATOM 665 C C . ARG A 1 85 ? 6.228 5.659 -0.496 1.00 90.69 85 ARG A C 1
ATOM 667 O O . ARG A 1 85 ? 5.138 5.704 -1.054 1.00 90.69 85 ARG A O 1
ATOM 674 N N . GLN A 1 86 ? 6.925 6.745 -0.192 1.00 90.19 86 GLN A N 1
ATOM 675 C CA . GLN A 1 86 ? 6.571 8.058 -0.706 1.00 90.19 86 GLN A CA 1
ATOM 676 C C . GLN A 1 86 ? 7.145 8.222 -2.118 1.00 90.19 86 GLN A C 1
ATOM 678 O O . GLN A 1 86 ? 8.350 8.049 -2.329 1.00 90.19 86 GLN A O 1
ATOM 683 N N . SER A 1 87 ? 6.275 8.486 -3.088 1.00 90.62 87 SER A N 1
ATOM 684 C CA . SER A 1 87 ? 6.649 8.747 -4.480 1.00 90.62 87 SER A CA 1
ATOM 685 C C . SER A 1 87 ? 5.521 9.490 -5.199 1.00 90.62 87 SER A C 1
ATOM 687 O O . SER A 1 87 ? 4.547 9.926 -4.587 1.00 90.62 87 SER A O 1
ATOM 689 N N . ASN A 1 88 ? 5.668 9.646 -6.508 1.00 88.25 88 ASN A N 1
ATOM 690 C CA . ASN A 1 88 ? 4.655 10.178 -7.404 1.00 88.25 88 ASN A CA 1
ATOM 691 C C . ASN A 1 88 ? 4.324 9.120 -8.465 1.00 88.25 88 ASN A C 1
ATOM 693 O O . ASN A 1 88 ? 5.239 8.573 -9.079 1.00 88.25 88 ASN A O 1
ATOM 697 N N . ALA A 1 89 ? 3.035 8.887 -8.730 1.00 87.50 89 ALA A N 1
ATOM 698 C CA . ALA A 1 89 ? 2.573 8.004 -9.804 1.00 87.50 89 ALA A CA 1
ATOM 699 C C . ALA A 1 89 ? 3.146 8.364 -11.181 1.00 87.50 89 ALA A C 1
ATOM 701 O O . ALA A 1 89 ? 3.414 7.466 -11.967 1.00 87.50 89 ALA A O 1
ATOM 702 N N . CYS A 1 90 ? 3.377 9.646 -11.469 1.00 88.12 90 CYS A N 1
ATOM 703 C CA . CYS A 1 90 ? 3.992 10.061 -12.729 1.00 88.12 90 CYS A CA 1
ATOM 704 C C . CYS A 1 90 ? 5.456 9.595 -12.825 1.00 88.12 90 CYS A C 1
ATOM 706 O O . CYS A 1 90 ? 5.846 8.990 -13.816 1.00 88.12 90 CYS A O 1
ATOM 708 N N . LEU A 1 91 ? 6.247 9.776 -11.757 1.00 87.69 91 LEU A N 1
ATOM 709 C CA . LEU A 1 91 ? 7.633 9.288 -11.697 1.00 87.69 91 LEU A CA 1
ATOM 710 C C . LEU A 1 91 ? 7.724 7.759 -11.623 1.00 87.69 91 LEU A C 1
ATOM 712 O O . LEU A 1 91 ? 8.771 7.195 -11.944 1.00 87.69 91 LEU A O 1
ATOM 716 N N . ASP A 1 92 ? 6.656 7.104 -11.166 1.00 90.56 92 ASP A N 1
ATOM 717 C CA . ASP A 1 92 ? 6.554 5.651 -11.150 1.00 90.56 92 ASP A CA 1
ATOM 718 C C . ASP A 1 92 ? 6.499 5.085 -12.566 1.00 90.56 92 ASP A C 1
ATOM 720 O O . ASP A 1 92 ? 6.966 3.977 -12.764 1.00 90.56 92 ASP A O 1
ATOM 724 N N . GLN A 1 93 ? 5.976 5.811 -13.559 1.00 90.19 93 GLN A N 1
ATOM 725 C CA . GLN A 1 93 ? 5.874 5.301 -14.927 1.00 90.19 93 GLN A CA 1
ATOM 726 C C . GLN A 1 93 ? 7.210 5.345 -15.674 1.00 90.19 93 GLN A C 1
ATOM 728 O O . GLN A 1 93 ? 8.039 6.233 -15.483 1.00 90.19 93 GLN A O 1
ATOM 733 N N . CYS A 1 94 ? 7.395 4.400 -16.595 1.00 88.75 94 CYS A N 1
ATOM 734 C CA . CYS A 1 94 ? 8.512 4.368 -17.543 1.00 88.75 94 CYS A CA 1
ATOM 735 C C . CYS A 1 94 ? 8.369 5.390 -18.689 1.00 88.75 94 CYS A C 1
ATOM 737 O O . CYS A 1 94 ? 8.696 5.095 -19.837 1.00 88.75 94 CYS A O 1
ATOM 739 N N . LYS A 1 95 ? 7.843 6.583 -18.400 1.00 86.06 95 LYS A N 1
ATOM 740 C CA . LYS A 1 95 ? 7.605 7.640 -19.388 1.00 86.06 95 LYS A CA 1
ATOM 741 C C . LYS A 1 95 ? 8.413 8.881 -19.040 1.00 86.06 95 LYS A C 1
ATOM 743 O O . LYS A 1 95 ? 8.509 9.264 -17.877 1.00 86.06 95 LYS A O 1
ATOM 748 N N . HIS A 1 96 ? 8.962 9.526 -20.064 1.00 74.06 96 HIS A N 1
ATOM 749 C CA . HIS A 1 96 ? 9.651 10.808 -19.935 1.00 74.06 96 HIS A CA 1
ATOM 750 C C . HIS A 1 96 ? 8.646 11.951 -20.095 1.00 74.06 96 HIS A C 1
ATOM 752 O O . HIS A 1 96 ? 8.614 12.634 -21.114 1.00 74.06 96 HIS A O 1
ATOM 758 N N . GLU A 1 97 ? 7.797 12.133 -19.086 1.00 81.25 97 GLU A N 1
ATOM 759 C CA . GLU A 1 97 ? 6.858 13.253 -19.011 1.00 81.25 97 GLU A CA 1
ATOM 760 C C . GLU A 1 97 ? 7.280 14.225 -17.902 1.00 81.25 97 GLU A C 1
ATOM 762 O O . GLU A 1 97 ? 7.920 13.846 -16.915 1.00 81.25 97 GLU A O 1
ATOM 767 N N . VAL A 1 98 ? 6.935 15.506 -18.060 1.00 83.44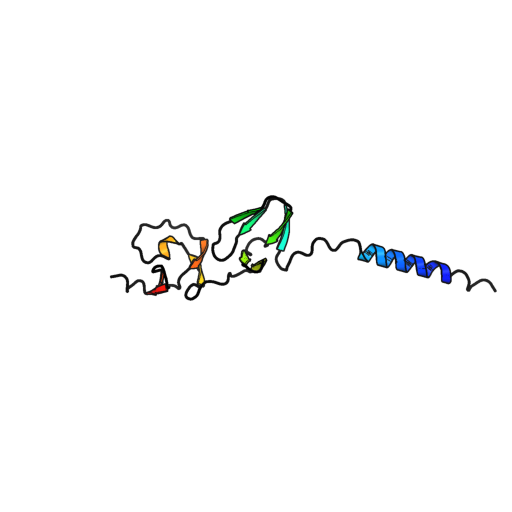 98 VAL A N 1
ATOM 768 C CA . VAL A 1 98 ? 7.165 16.508 -17.014 1.00 83.44 98 VAL A CA 1
ATOM 769 C C . VAL A 1 98 ? 6.182 16.246 -15.876 1.00 83.44 98 VAL A C 1
ATOM 771 O O . VAL A 1 98 ? 4.998 16.558 -15.965 1.00 83.44 98 VAL A O 1
ATOM 774 N N . CYS A 1 99 ? 6.685 15.656 -14.796 1.00 83.75 99 CYS A N 1
ATOM 775 C CA . CYS A 1 99 ? 5.887 15.318 -13.628 1.00 83.75 99 CYS A CA 1
ATOM 776 C C . CYS A 1 99 ? 5.827 16.467 -12.618 1.00 83.75 99 CYS A C 1
ATOM 778 O O . CYS A 1 99 ? 6.842 17.078 -12.282 1.00 83.75 99 CYS A O 1
ATOM 780 N N . HIS A 1 100 ? 4.651 16.688 -12.030 1.00 84.38 100 HIS A N 1
ATOM 781 C CA . HIS A 1 100 ? 4.533 17.519 -10.832 1.00 84.38 100 HIS A CA 1
ATOM 782 C C . HIS A 1 100 ? 5.341 16.917 -9.671 1.00 84.38 100 HIS A C 1
ATOM 784 O O . HIS A 1 100 ? 5.391 15.703 -9.498 1.00 84.38 100 HIS A O 1
ATOM 790 N N . LEU A 1 101 ? 5.939 17.754 -8.822 1.00 83.81 101 LEU A N 1
ATOM 791 C CA . LEU A 1 101 ? 6.740 17.298 -7.673 1.00 83.81 101 LEU A CA 1
ATOM 792 C C . LEU A 1 101 ? 5.893 16.872 -6.457 1.00 83.81 101 LEU A C 1
ATOM 794 O O . LEU A 1 101 ? 6.427 16.658 -5.371 1.00 83.81 101 LEU A O 1
ATOM 798 N N . TYR A 1 102 ? 4.574 16.747 -6.618 1.00 86.75 102 TYR A N 1
ATOM 799 C CA . TYR A 1 102 ? 3.689 16.302 -5.548 1.00 86.75 102 TYR A CA 1
ATOM 800 C C . TYR A 1 102 ? 3.876 14.803 -5.287 1.00 86.75 102 TYR A C 1
ATOM 802 O O . TYR A 1 102 ? 3.665 13.977 -6.176 1.00 86.75 102 TYR A O 1
ATOM 810 N N . VAL A 1 103 ? 4.271 14.459 -4.060 1.00 88.44 103 VAL A N 1
ATOM 811 C CA . VAL A 1 103 ? 4.507 13.080 -3.621 1.00 88.44 103 VAL A CA 1
ATOM 812 C C . VAL A 1 103 ? 3.533 12.682 -2.519 1.00 88.44 103 VAL A C 1
ATOM 814 O O . VAL A 1 103 ? 3.218 13.471 -1.629 1.00 88.44 103 VAL A O 1
ATOM 817 N N . TYR A 1 104 ? 3.107 11.426 -2.538 1.00 88.00 104 TY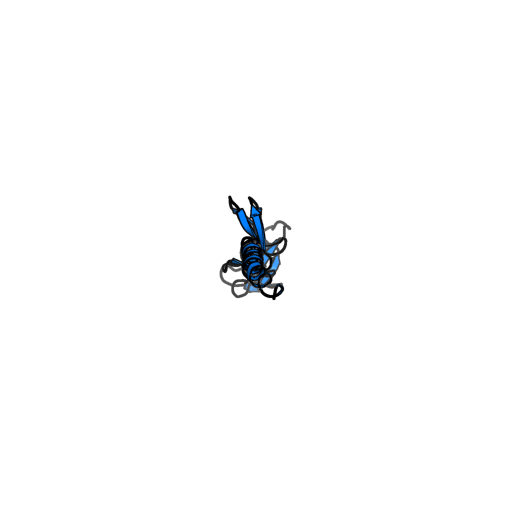R A N 1
ATOM 818 C CA . TYR A 1 104 ? 2.225 10.830 -1.538 1.00 88.00 104 TYR A CA 1
ATOM 819 C C . TYR A 1 104 ? 2.702 9.411 -1.203 1.00 88.00 104 TYR A C 1
ATOM 821 O O . TYR A 1 104 ? 3.550 8.853 -1.903 1.00 88.00 104 TYR A O 1
ATOM 829 N N . ARG A 1 105 ? 2.234 8.838 -0.087 1.00 89.00 105 ARG A N 1
ATOM 830 C CA . ARG A 1 105 ? 2.516 7.429 0.237 1.00 89.00 105 ARG A CA 1
ATOM 831 C C . ARG A 1 105 ? 1.641 6.530 -0.617 1.00 89.00 105 ARG A C 1
ATOM 833 O O . ARG A 1 105 ? 0.468 6.821 -0.742 1.00 89.00 105 ARG A O 1
ATOM 840 N N . GLY A 1 106 ? 2.195 5.459 -1.159 1.00 90.06 106 GLY A N 1
ATOM 841 C CA . GLY A 1 106 ? 1.485 4.550 -2.049 1.00 90.06 106 GLY A CA 1
ATOM 842 C C . GLY A 1 106 ? 2.348 3.350 -2.416 1.00 90.06 106 GLY A C 1
ATOM 843 O O . GLY A 1 106 ? 3.495 3.227 -1.972 1.00 90.06 106 GLY A O 1
ATOM 844 N N . CYS A 1 107 ? 1.802 2.473 -3.251 1.00 91.12 107 CYS A N 1
ATOM 845 C CA . CYS A 1 107 ? 2.561 1.379 -3.841 1.00 91.12 107 CYS A CA 1
ATOM 846 C C . CYS A 1 107 ? 3.262 1.835 -5.119 1.00 91.12 107 CYS A C 1
ATOM 848 O O . CYS A 1 107 ? 2.617 2.090 -6.137 1.00 91.12 107 CYS A O 1
ATOM 850 N N . PHE A 1 108 ? 4.591 1.875 -5.075 1.00 92.88 108 PHE A N 1
ATOM 851 C CA . PHE A 1 108 ? 5.434 2.335 -6.179 1.00 92.88 108 PHE A CA 1
ATOM 852 C C . PHE A 1 108 ? 6.594 1.379 -6.422 1.00 92.88 108 PHE A C 1
ATOM 854 O O . PHE A 1 108 ? 6.959 0.591 -5.552 1.00 92.88 108 PHE A O 1
ATOM 861 N N . CYS A 1 109 ? 7.207 1.462 -7.591 1.00 93.56 109 CYS A N 1
ATOM 862 C CA . CYS A 1 109 ? 8.403 0.714 -7.901 1.00 93.56 109 CYS A CA 1
ATOM 863 C C . CYS A 1 109 ? 9.572 1.074 -6.958 1.00 93.56 109 CYS A C 1
ATOM 865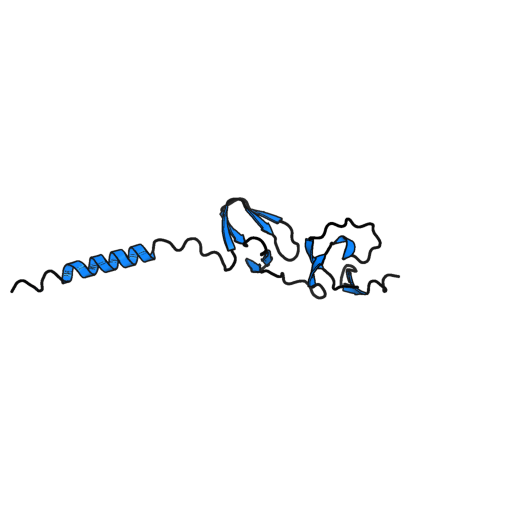 O O . CYS A 1 109 ? 9.659 2.190 -6.411 1.00 93.56 109 CYS A O 1
ATOM 867 N N . PRO A 1 110 ? 10.496 0.121 -6.743 1.00 93.19 110 PRO A N 1
ATOM 868 C CA . PRO A 1 110 ? 11.745 0.356 -6.044 1.00 93.19 110 PRO A CA 1
ATOM 869 C C . PRO A 1 110 ? 12.511 1.544 -6.626 1.00 93.19 110 PRO A C 1
ATOM 871 O O . PRO A 1 110 ? 12.273 2.000 -7.746 1.00 93.19 110 PRO A O 1
ATOM 874 N N . ILE A 1 111 ? 13.462 2.064 -5.850 1.00 88.00 111 ILE A N 1
ATOM 875 C CA . ILE A 1 111 ? 14.393 3.091 -6.337 1.00 88.00 111 ILE A CA 1
ATOM 876 C C . ILE A 1 111 ? 15.049 2.562 -7.626 1.00 88.00 111 ILE A C 1
ATOM 878 O O . ILE A 1 111 ? 15.219 1.354 -7.746 1.00 88.00 111 ILE A O 1
ATOM 882 N N . ILE A 1 112 ? 15.342 3.448 -8.588 1.00 87.19 112 ILE A N 1
ATOM 883 C CA . ILE A 1 112 ? 15.895 3.171 -9.935 1.00 87.19 112 ILE A CA 1
ATOM 884 C C . ILE A 1 112 ? 15.023 2.338 -10.897 1.00 87.19 112 ILE A C 1
ATOM 886 O O . ILE A 1 112 ? 15.417 2.131 -12.049 1.00 87.19 112 ILE A O 1
ATOM 890 N N . GLN A 1 113 ? 13.836 1.901 -10.473 1.00 92.38 113 GLN A N 1
ATOM 891 C CA . GLN A 1 113 ? 12.887 1.183 -11.322 1.00 92.38 113 GLN A CA 1
ATOM 892 C C . GLN A 1 113 ? 11.697 2.063 -11.722 1.00 92.38 113 GLN A C 1
ATOM 894 O O . GLN A 1 113 ? 11.408 3.077 -11.086 1.00 92.38 113 GLN A O 1
ATOM 899 N N . CYS A 1 114 ? 11.015 1.669 -12.791 1.00 91.94 114 CYS A N 1
ATOM 900 C CA . CYS A 1 114 ? 9.774 2.269 -13.258 1.00 91.94 114 CYS A CA 1
ATOM 901 C C . CYS A 1 114 ? 8.782 1.181 -13.687 1.00 91.94 114 CYS A C 1
ATOM 903 O O . CYS A 1 114 ? 9.158 0.058 -14.017 1.00 91.94 114 CYS A O 1
ATOM 905 N N . TRP A 1 115 ? 7.502 1.516 -13.667 1.00 92.56 115 TRP A N 1
ATOM 906 C CA . TRP A 1 115 ? 6.380 0.682 -14.041 1.00 92.56 115 TRP A CA 1
ATOM 907 C C . TRP A 1 115 ? 6.155 0.748 -15.551 1.00 92.56 115 TRP A C 1
ATOM 909 O O . TRP A 1 115 ? 5.829 1.809 -16.092 1.00 92.56 115 TRP A O 1
ATOM 919 N N . ASN A 1 116 ? 6.273 -0.401 -16.221 1.00 90.75 116 ASN A N 1
ATOM 920 C CA . ASN A 1 116 ? 5.994 -0.545 -17.657 1.00 90.75 116 ASN A CA 1
ATOM 921 C C . ASN A 1 116 ? 4.543 -0.997 -17.945 1.00 90.75 116 ASN A C 1
ATOM 923 O O . ASN A 1 116 ? 4.244 -1.582 -18.978 1.00 90.75 116 ASN A O 1
ATOM 927 N N . GLY A 1 117 ? 3.625 -0.814 -16.993 1.00 87.56 117 GLY A N 1
ATOM 928 C CA . GLY A 1 117 ? 2.233 -1.271 -17.103 1.00 87.56 117 GLY A CA 1
ATOM 929 C C . GLY A 1 117 ? 1.978 -2.657 -16.504 1.00 87.56 117 GLY A C 1
ATOM 930 O O . GLY A 1 117 ? 0.883 -2.891 -16.000 1.00 87.56 117 GLY A O 1
ATOM 931 N N . THR A 1 118 ? 2.983 -3.534 -16.479 1.00 89.06 118 THR A N 1
ATOM 932 C CA . THR A 1 118 ? 2.871 -4.909 -15.953 1.00 89.06 118 THR A CA 1
ATOM 933 C C . THR A 1 118 ? 3.806 -5.201 -14.785 1.00 89.06 118 THR A C 1
ATOM 935 O O . THR A 1 118 ? 3.403 -5.874 -13.839 1.00 89.06 118 THR A O 1
ATOM 938 N N . THR A 1 119 ? 5.047 -4.719 -14.838 1.00 91.62 119 THR A N 1
ATOM 939 C CA . THR A 1 119 ? 6.070 -4.956 -13.813 1.00 91.62 119 THR A CA 1
ATOM 940 C C . THR A 1 119 ? 6.975 -3.740 -13.636 1.00 91.62 119 THR A C 1
ATOM 942 O O . THR A 1 119 ? 7.034 -2.845 -14.487 1.00 91.62 119 THR A O 1
ATOM 945 N N . CYS A 1 120 ? 7.688 -3.712 -12.508 1.00 93.00 120 CYS A N 1
ATOM 946 C CA . CYS A 1 120 ? 8.773 -2.769 -12.286 1.00 93.00 120 CYS A CA 1
ATOM 947 C C . CYS A 1 120 ? 10.035 -3.247 -13.012 1.00 93.00 120 CYS A C 1
ATOM 949 O O . CYS A 1 120 ? 10.508 -4.360 -12.784 1.00 93.00 120 CYS A O 1
ATOM 951 N N . ILE A 1 121 ? 10.571 -2.400 -13.885 1.00 93.00 121 ILE A N 1
ATOM 952 C CA 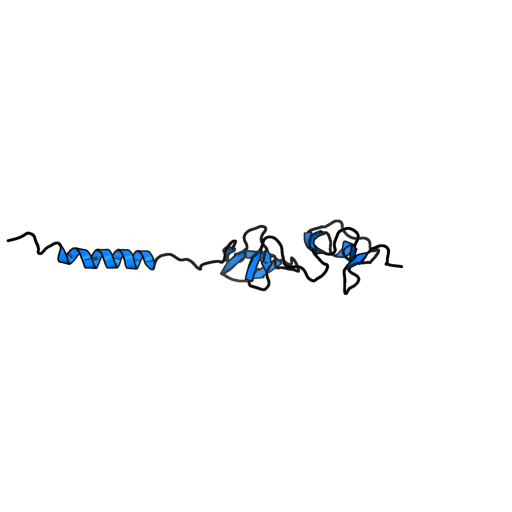. ILE A 1 121 ? 11.783 -2.649 -14.670 1.00 93.00 121 ILE A CA 1
ATOM 953 C C . ILE A 1 121 ? 12.816 -1.559 -14.404 1.00 93.00 121 ILE A C 1
ATOM 955 O O . ILE A 1 121 ? 12.484 -0.477 -13.923 1.00 93.00 121 ILE A O 1
ATOM 959 N N . LEU A 1 122 ? 14.083 -1.821 -14.724 1.00 91.31 122 LEU A N 1
ATOM 960 C CA . LEU A 1 122 ? 15.126 -0.799 -14.650 1.00 91.31 122 LEU A CA 1
ATOM 961 C C . LEU A 1 122 ? 14.827 0.333 -15.632 1.00 91.31 122 LEU A C 1
ATOM 963 O O . LEU A 1 122 ? 14.575 0.084 -16.811 1.00 91.31 122 LEU A O 1
ATOM 967 N N . ARG A 1 123 ? 14.925 1.579 -15.157 1.00 82.06 123 ARG A N 1
ATOM 968 C CA . ARG A 1 123 ? 14.626 2.770 -15.964 1.00 82.06 123 ARG A CA 1
ATOM 969 C C . ARG A 1 123 ? 15.528 2.910 -17.203 1.00 82.06 123 ARG A C 1
ATOM 971 O O . ARG A 1 123 ? 15.124 3.525 -18.172 1.00 82.06 123 ARG A O 1
ATOM 978 N N . ASN A 1 124 ? 16.710 2.292 -17.215 1.00 76.88 124 ASN A N 1
ATOM 979 C CA . ASN A 1 124 ? 17.610 2.312 -18.376 1.00 76.88 124 ASN A CA 1
ATOM 980 C C . ASN A 1 124 ? 17.185 1.365 -19.512 1.00 76.88 124 ASN A C 1
ATOM 982 O O . ASN A 1 124 ? 17.739 1.454 -20.601 1.00 76.88 124 ASN A O 1
ATOM 986 N N . ASN A 1 125 ? 16.224 0.465 -19.279 1.00 62.78 125 ASN A N 1
ATOM 987 C CA . ASN A 1 125 ? 15.737 -0.473 -20.298 1.00 62.78 125 ASN A CA 1
ATOM 988 C C . ASN A 1 125 ? 14.599 0.110 -21.156 1.00 62.78 125 ASN A C 1
ATOM 990 O O . ASN A 1 125 ? 13.988 -0.618 -21.934 1.00 62.78 125 ASN A O 1
ATOM 994 N N . THR A 1 126 ? 14.278 1.396 -21.003 1.00 58.75 126 THR A N 1
ATOM 995 C CA . THR A 1 126 ? 13.290 2.100 -21.826 1.00 58.75 126 THR A CA 1
ATOM 996 C C . THR A 1 126 ? 14.019 2.773 -22.989 1.00 58.75 126 THR A C 1
ATOM 998 O O . THR A 1 126 ? 14.369 3.951 -22.904 1.00 58.75 126 THR A O 1
ATOM 1001 N N . SER A 1 127 ? 14.340 1.983 -24.013 1.00 51.69 127 SER A N 1
ATOM 1002 C CA . SER A 1 127 ? 14.862 2.443 -25.309 1.00 51.69 127 SER A CA 1
ATOM 1003 C C . SER A 1 127 ? 13.749 2.964 -26.204 1.00 51.69 127 SER A C 1
ATOM 1005 O O . SER A 1 127 ? 12.733 2.235 -26.296 1.00 51.69 127 SER A O 1
#

Secondary structure (DSSP, 8-state):
--SSTTGGGTHHHHHHHHHHHHHS-----PPTTEEEEES-EEEBSSS-PEEE-SSEEEEEPTT-EE-TTS-EESSPPPPTT-EEEEE-HHHHBSS--------EEEEEPPTTEEE-SSSEEEGGG--

Foldseek 3Di:
DPPPPPVVVVVVVVVVVVVVVVVPDPDPPAAPQWDWDAQDWAAAPQHRDTDTDHTIDTHGHPQWHQYPVRDTHNFYDADPQWGFDWDDLVVQALDPDDDDPDIDTHTGHDPQWHDPPPHTDHSVPSD

Organism: Sitophilus oryzae (NCBI:txid7048)